Protein AF-A0A0A2BFH8-F1 (afdb_monomer)

pLDDT: mean 97.18, std 2.59, range [83.56, 98.44]

Mean predicted aligned error: 2.26 Å

Secondary structure (DSSP, 8-state):
-HHHHHHHHHHHSTTS-EEEEEEETTTTEEEEEEEEE---

Foldseek 3Di:
DVVVVQVVVCVVPVQDWDKDFDADPVVRDTPDIDTPDHGD

Solvent-accessible surface area (backbone atoms only — not comparable to full-atom values): 2528 Å² total; per-residue (Å²): 107,75,68,59,51,54,53,52,50,40,69,78,37,70,57,46,69,40,67,53,72,41,76,37,78,89,81,72,40,74,76,40,74,50,77,77,40,78,45,115

Structure (mmCIF, N/CA/C/O backbone):
data_AF-A0A0A2BFH8-F1
#
_entry.id   AF-A0A0A2BFH8-F1
#
loop_
_atom_site.group_PDB
_atom_site.id
_atom_site.type_symbol
_atom_site.label_atom_id
_atom_site.label_alt_id
_atom_site.label_comp_id
_atom_site.label_asym_id
_atom_site.label_entity_id
_atom_site.label_seq_id
_atom_site.pdbx_PDB_ins_code
_atom_site.Cartn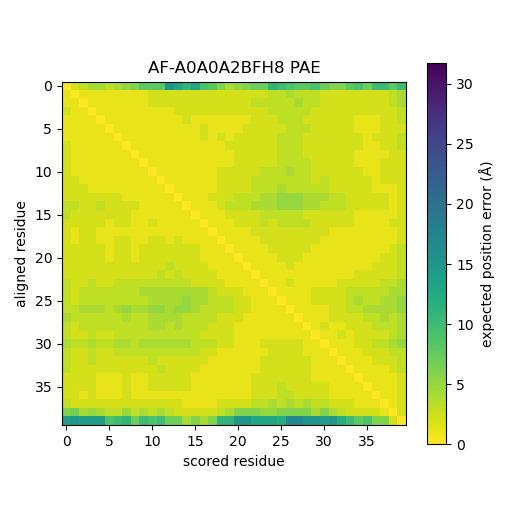_x
_atom_site.Cartn_y
_atom_site.Cartn_z
_atom_site.occupancy
_atom_site.B_iso_or_equiv
_atom_site.auth_seq_id
_atom_site.auth_comp_id
_atom_site.auth_asym_id
_atom_site.auth_atom_id
_atom_site.pdbx_PDB_model_num
ATOM 1 N N . MET A 1 1 ? 0.741 -13.722 5.414 1.00 91.12 1 MET A N 1
ATOM 2 C CA . MET A 1 1 ? 0.572 -13.033 4.108 1.00 91.12 1 MET A CA 1
ATOM 3 C C . MET A 1 1 ? 0.508 -11.533 4.352 1.00 91.12 1 MET A C 1
ATOM 5 O O . MET A 1 1 ? 0.220 -11.159 5.478 1.00 91.12 1 MET A O 1
AT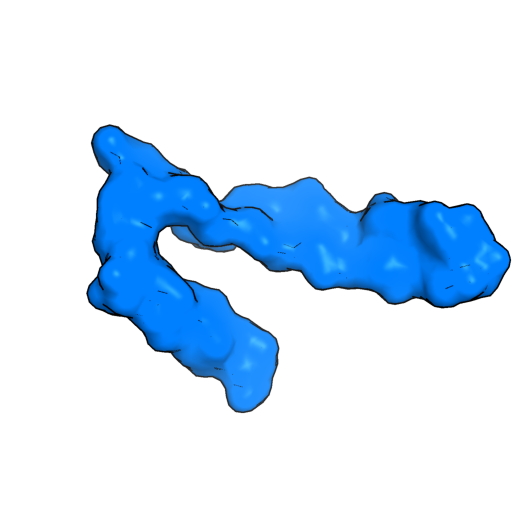OM 9 N N . VAL A 1 2 ? 0.730 -10.693 3.333 1.00 95.75 2 VAL A N 1
ATOM 10 C CA . VAL A 1 2 ? 0.773 -9.218 3.474 1.00 95.75 2 VAL A CA 1
ATOM 11 C C . VAL A 1 2 ? -0.471 -8.649 4.170 1.00 95.75 2 VAL A C 1
ATOM 13 O O . VAL A 1 2 ? -0.346 -7.785 5.027 1.00 95.75 2 VAL A O 1
ATOM 16 N N . VAL A 1 3 ? -1.657 -9.194 3.881 1.00 96.62 3 VAL A N 1
ATOM 17 C CA . VAL A 1 3 ? -2.914 -8.793 4.542 1.00 96.62 3 VAL A CA 1
ATOM 18 C C . VAL A 1 3 ? -2.863 -9.017 6.058 1.00 96.62 3 VAL A C 1
ATOM 20 O O . VAL A 1 3 ? -3.234 -8.131 6.817 1.00 96.62 3 VAL A O 1
ATOM 23 N N . ASN A 1 4 ? -2.319 -10.149 6.514 1.00 98.38 4 ASN A N 1
ATOM 24 C CA . ASN A 1 4 ? -2.214 -10.447 7.946 1.00 98.38 4 ASN A CA 1
ATOM 25 C C . ASN A 1 4 ? -1.284 -9.460 8.665 1.00 98.38 4 ASN A C 1
ATOM 27 O O . ASN A 1 4 ? -1.553 -9.110 9.809 1.00 98.38 4 ASN A O 1
ATOM 31 N N . GLU A 1 5 ? -0.210 -9.011 8.009 1.00 98.44 5 GLU A N 1
ATOM 32 C CA . GLU A 1 5 ? 0.708 -8.010 8.571 1.00 98.44 5 GLU A CA 1
ATOM 33 C C . GLU A 1 5 ? 0.051 -6.632 8.657 1.00 98.44 5 GLU A C 1
ATOM 35 O O . GLU A 1 5 ? 0.209 -5.936 9.657 1.00 98.44 5 GLU A O 1
ATOM 40 N N . LEU A 1 6 ? -0.737 -6.252 7.645 1.00 97.75 6 LEU A N 1
ATOM 41 C CA . LEU A 1 6 ? -1.516 -5.012 7.672 1.00 97.75 6 LEU A CA 1
ATOM 42 C C . LEU A 1 6 ? -2.491 -5.011 8.857 1.00 97.75 6 LEU A C 1
ATOM 44 O O . LEU A 1 6 ? -2.548 -4.031 9.600 1.00 97.75 6 LEU A O 1
ATOM 48 N N . GLU A 1 7 ? -3.196 -6.121 9.086 1.00 97.44 7 GLU A N 1
ATOM 49 C CA . GLU A 1 7 ? -4.078 -6.264 10.246 1.00 97.44 7 GLU A CA 1
ATOM 50 C C . GLU A 1 7 ? -3.313 -6.265 11.577 1.00 97.44 7 GLU A C 1
ATOM 52 O O . GLU A 1 7 ? -3.770 -5.661 12.547 1.00 97.44 7 GLU A O 1
ATOM 57 N N . ALA A 1 8 ? -2.157 -6.933 11.656 1.00 98.31 8 ALA A N 1
ATOM 58 C CA . ALA A 1 8 ? -1.332 -6.928 12.866 1.00 98.31 8 ALA A CA 1
ATOM 59 C C . ALA A 1 8 ? -0.827 -5.515 13.193 1.00 98.31 8 ALA A C 1
ATOM 61 O O . ALA A 1 8 ? -0.902 -5.093 14.347 1.00 98.31 8 ALA A O 1
ATOM 62 N N . CYS A 1 9 ? -0.380 -4.777 12.177 1.00 98.06 9 CYS A N 1
ATOM 63 C CA . CYS A 1 9 ? 0.079 -3.400 12.305 1.00 98.06 9 CYS A CA 1
ATOM 64 C C . CYS A 1 9 ? -1.056 -2.474 12.764 1.00 98.06 9 CYS A C 1
ATOM 66 O O . CYS A 1 9 ? -0.881 -1.734 13.728 1.00 98.06 9 CYS A O 1
ATOM 68 N N . HIS A 1 10 ? -2.245 -2.571 12.160 1.00 97.62 10 HIS A N 1
ATOM 69 C CA . HIS A 1 10 ? -3.395 -1.769 12.587 1.00 97.62 10 HIS A CA 1
ATOM 70 C 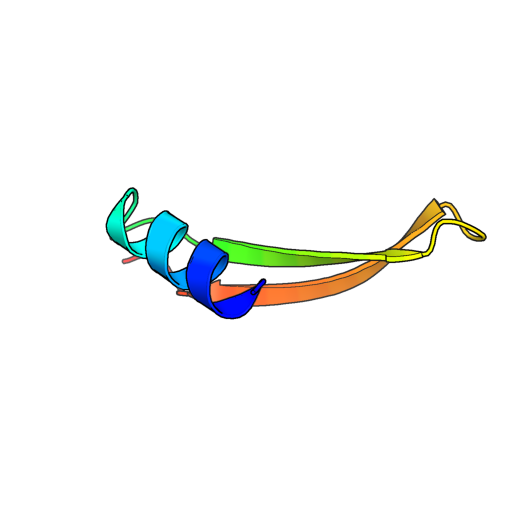C . HIS A 1 10 ? -3.840 -2.104 14.017 1.00 97.62 10 HIS A C 1
ATOM 72 O O . HIS A 1 10 ? -4.134 -1.204 14.792 1.00 97.62 10 HIS A O 1
ATOM 78 N N . ARG A 1 11 ? -3.808 -3.380 14.430 1.00 97.62 11 ARG A N 1
ATOM 79 C CA . ARG A 1 11 ? -4.097 -3.751 15.829 1.00 97.62 11 ARG A CA 1
ATOM 80 C C . ARG A 1 11 ? -3.071 -3.199 16.819 1.00 97.62 11 ARG A C 1
ATOM 82 O O . ARG A 1 11 ? -3.447 -2.839 17.929 1.00 97.62 11 ARG A O 1
ATOM 89 N N . ALA A 1 12 ? -1.793 -3.166 16.445 1.00 98.38 12 ALA A N 1
ATOM 90 C CA . ALA A 1 12 ? -0.739 -2.600 17.285 1.00 98.38 12 ALA A CA 1
ATOM 91 C C . ALA A 1 12 ? -0.822 -1.065 17.371 1.00 98.38 12 ALA A C 1
ATOM 93 O O . ALA A 1 12 ? -0.422 -0.488 18.381 1.00 98.38 12 ALA A O 1
ATOM 94 N N . TYR A 1 13 ? -1.363 -0.422 16.332 1.00 97.69 13 TYR A N 1
ATOM 95 C CA . TYR A 1 13 ? -1.464 1.030 16.198 1.00 97.69 13 TYR A CA 1
ATOM 96 C C . TYR A 1 13 ? -2.868 1.446 15.710 1.00 97.69 13 TYR A C 1
ATOM 98 O O . TYR A 1 13 ? -3.024 1.844 14.552 1.00 97.69 13 TYR A O 1
ATOM 106 N N . PRO A 1 14 ? -3.896 1.347 16.573 1.00 96.44 14 PRO A N 1
ATOM 107 C CA . PRO A 1 14 ? -5.302 1.441 16.165 1.00 96.44 14 PRO A CA 1
ATOM 108 C C . PRO A 1 14 ? -5.714 2.797 15.583 1.00 96.44 14 PRO A C 1
ATOM 110 O 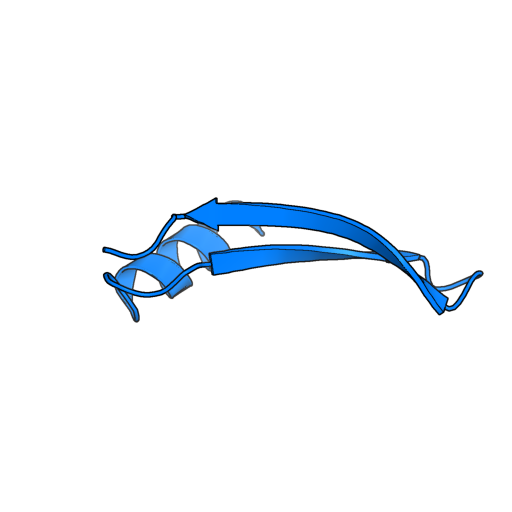O . PRO A 1 14 ? -6.580 2.834 14.715 1.00 96.44 14 PRO A O 1
ATOM 113 N N . ASP A 1 15 ? -5.075 3.891 15.998 1.00 97.62 15 ASP A N 1
ATOM 114 C CA . ASP A 1 15 ? -5.440 5.247 15.559 1.00 97.62 15 ASP A CA 1
ATOM 115 C C . ASP A 1 15 ? -4.510 5.798 14.460 1.00 97.62 15 ASP A C 1
ATOM 117 O O . ASP A 1 15 ? -4.622 6.954 14.056 1.00 97.62 15 ASP A O 1
ATOM 121 N N . HIS A 1 16 ? -3.565 4.994 13.959 1.00 98.12 16 HIS A N 1
ATOM 122 C CA . HIS A 1 16 ? -2.609 5.429 12.940 1.00 98.12 16 HIS A CA 1
ATOM 123 C C . HIS A 1 16 ? -3.090 5.142 11.516 1.00 98.12 16 HIS A C 1
ATOM 125 O O . HIS A 1 16 ? -3.716 4.122 11.233 1.00 98.12 16 HIS A O 1
ATOM 131 N N . HIS A 1 17 ? -2.666 5.997 10.581 1.00 98.00 17 HIS A N 1
ATOM 132 C CA . HIS A 1 17 ? -2.747 5.689 9.157 1.00 98.00 17 HIS A CA 1
ATOM 133 C C . HIS A 1 17 ? -1.793 4.540 8.826 1.00 98.00 17 HIS A 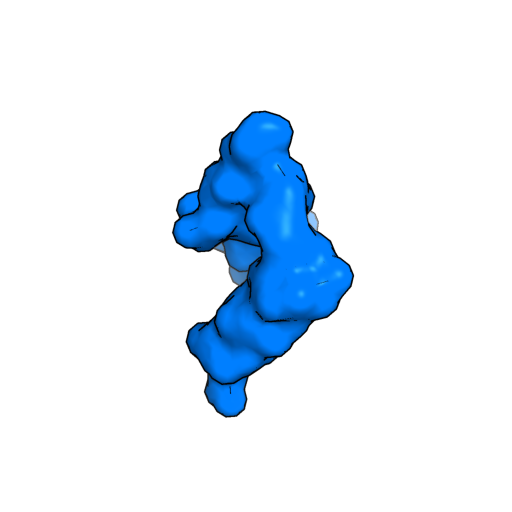C 1
ATOM 135 O O . HIS A 1 17 ? -0.591 4.622 9.091 1.00 98.00 17 HIS A O 1
ATOM 141 N N . VAL A 1 18 ? -2.302 3.511 8.157 1.00 98.00 18 VAL A N 1
ATOM 142 C CA . VAL A 1 18 ? -1.495 2.400 7.648 1.00 98.00 18 VAL A CA 1
ATOM 143 C C . VAL A 1 18 ? -1.546 2.426 6.129 1.00 98.00 18 VAL A C 1
ATOM 145 O O . VAL A 1 18 ? -2.615 2.330 5.525 1.00 98.00 18 VAL A O 1
ATOM 148 N N . ARG A 1 19 ? -0.378 2.550 5.496 1.00 98.25 19 ARG A N 1
ATOM 149 C CA . ARG A 1 19 ? -0.234 2.604 4.038 1.00 98.25 19 ARG A CA 1
ATOM 150 C C . ARG A 1 19 ? 0.549 1.402 3.538 1.00 98.25 19 ARG A C 1
ATOM 152 O O . ARG A 1 19 ? 1.623 1.107 4.056 1.00 98.25 19 ARG A O 1
ATOM 159 N N . MET A 1 20 ? 0.037 0.757 2.494 1.00 97.94 20 MET A 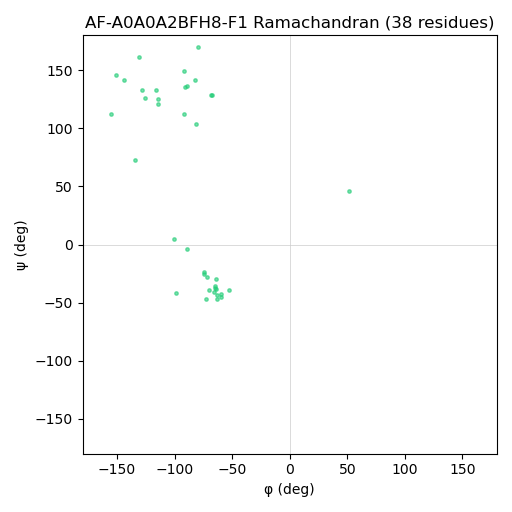N 1
ATOM 160 C CA . MET A 1 20 ? 0.795 -0.244 1.754 1.00 97.94 20 MET A CA 1
ATOM 161 C C . MET A 1 20 ? 1.573 0.443 0.637 1.00 97.94 20 MET A C 1
ATOM 163 O O . MET A 1 20 ? 1.037 1.308 -0.055 1.00 97.94 20 MET A O 1
ATOM 167 N N . VAL A 1 21 ? 2.833 0.049 0.469 1.00 98.06 21 VAL A N 1
ATOM 168 C CA . VAL A 1 21 ? 3.706 0.517 -0.609 1.00 98.06 21 VAL A CA 1
ATOM 169 C C . VAL A 1 21 ? 4.308 -0.695 -1.309 1.00 98.06 21 VAL A C 1
ATOM 171 O O . VAL A 1 21 ? 4.795 -1.613 -0.649 1.00 98.06 21 VAL A O 1
ATOM 174 N N . GLY A 1 22 ? 4.279 -0.694 -2.638 1.00 98.00 22 GLY A N 1
ATOM 175 C CA . GLY A 1 22 ? 4.980 -1.664 -3.472 1.00 98.00 22 GLY A CA 1
ATOM 176 C C . GLY A 1 22 ? 6.069 -0.966 -4.273 1.00 98.00 22 GLY A C 1
ATOM 177 O O . GLY A 1 22 ? 5.796 0.000 -4.987 1.00 98.00 22 GLY A O 1
ATOM 178 N N . TYR A 1 23 ? 7.298 -1.453 -4.144 1.00 98.38 23 TYR A N 1
ATOM 179 C CA . TYR A 1 23 ? 8.450 -0.9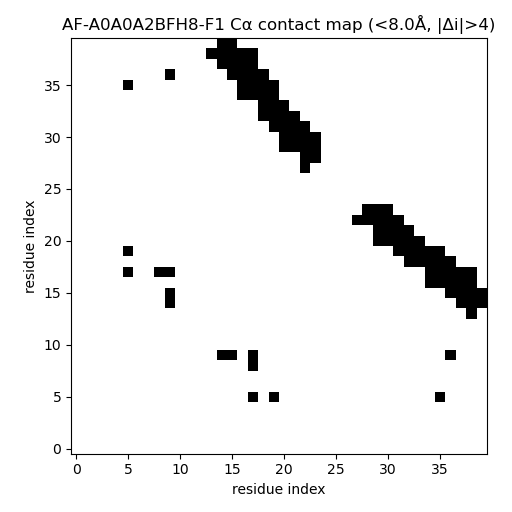18 -4.859 1.00 98.38 23 TYR A CA 1
ATOM 180 C C . TYR A 1 23 ? 8.653 -1.630 -6.197 1.00 98.38 23 TYR A C 1
ATOM 182 O O . TYR A 1 23 ? 8.628 -2.858 -6.261 1.00 98.38 23 TYR A O 1
ATOM 190 N N . ASP A 1 24 ? 8.912 -0.844 -7.238 1.00 98.25 24 ASP A N 1
ATOM 191 C CA . ASP A 1 24 ? 9.559 -1.295 -8.464 1.00 98.25 24 ASP A CA 1
ATOM 192 C C . ASP A 1 24 ? 11.069 -1.078 -8.310 1.00 98.25 24 ASP A C 1
ATOM 194 O O . ASP A 1 24 ? 11.555 0.054 -8.219 1.00 98.25 24 ASP A O 1
ATOM 198 N N . ALA A 1 25 ? 11.812 -2.181 -8.240 1.00 97.88 25 ALA A N 1
ATOM 199 C CA . ALA A 1 25 ? 13.253 -2.152 -8.036 1.00 97.88 25 ALA A CA 1
ATOM 200 C C . ALA A 1 25 ? 14.032 -1.720 -9.290 1.00 97.88 25 ALA A C 1
ATOM 202 O O . ALA A 1 25 ? 15.153 -1.233 -9.151 1.00 97.88 25 ALA A O 1
ATOM 203 N N . TYR A 1 26 ? 13.468 -1.877 -10.494 1.00 97.81 26 TYR A N 1
ATOM 204 C CA . TYR A 1 26 ? 14.149 -1.513 -11.740 1.00 97.81 26 TYR A CA 1
ATOM 205 C C . TYR A 1 26 ? 14.224 0.006 -11.903 1.00 97.81 26 TYR A C 1
ATOM 207 O O . TYR A 1 26 ? 15.289 0.559 -12.173 1.00 97.81 26 TYR A O 1
ATOM 215 N N . THR A 1 27 ? 13.103 0.689 -11.681 1.00 98.12 27 THR A N 1
ATOM 216 C CA . THR A 1 27 ? 13.008 2.154 -11.757 1.00 98.12 27 THR A CA 1
ATOM 217 C C . THR A 1 27 ? 13.314 2.851 -10.429 1.00 98.12 27 THR A C 1
ATOM 219 O O . THR A 1 27 ? 13.325 4.079 -10.381 1.00 98.12 27 THR A O 1
ATOM 222 N N . GLN A 1 28 ? 13.554 2.088 -9.353 1.00 97.81 28 GLN A N 1
ATOM 223 C CA . GLN A 1 28 ? 13.735 2.575 -7.978 1.00 97.81 28 GLN A CA 1
ATOM 224 C C . GLN A 1 28 ? 12.602 3.507 -7.526 1.00 97.81 28 GLN A C 1
ATOM 226 O O . GLN A 1 28 ? 12.826 4.571 -6.946 1.00 97.81 28 GLN A O 1
ATOM 231 N N . SER A 1 29 ? 11.361 3.102 -7.794 1.00 97.88 29 SER A N 1
ATOM 232 C CA . SER A 1 29 ? 10.178 3.916 -7.510 1.00 97.88 29 SER A CA 1
ATOM 233 C C . SER A 1 29 ? 9.101 3.144 -6.760 1.00 97.88 29 SER A C 1
ATOM 235 O O . SER A 1 29 ? 9.065 1.917 -6.761 1.00 97.88 29 SER A O 1
ATOM 237 N N . GLN A 1 30 ? 8.177 3.868 -6.133 1.00 98.12 30 GLN A N 1
ATOM 238 C CA . GLN A 1 30 ? 6.967 3.273 -5.570 1.00 98.12 30 GLN A CA 1
ATOM 239 C C . GLN A 1 30 ? 5.947 3.094 -6.696 1.00 98.12 30 GLN A C 1
ATOM 241 O O . GLN A 1 30 ? 5.352 4.067 -7.150 1.00 98.12 30 GLN A O 1
ATOM 246 N N . GLY A 1 31 ? 5.774 1.856 -7.166 1.00 97.56 31 GLY A N 1
ATOM 247 C CA . GLY A 1 31 ? 4.805 1.524 -8.214 1.00 97.56 31 GLY A CA 1
ATOM 248 C C . GLY A 1 31 ? 3.360 1.527 -7.707 1.00 97.56 31 GLY A C 1
ATOM 249 O O . GLY A 1 31 ? 2.431 1.762 -8.473 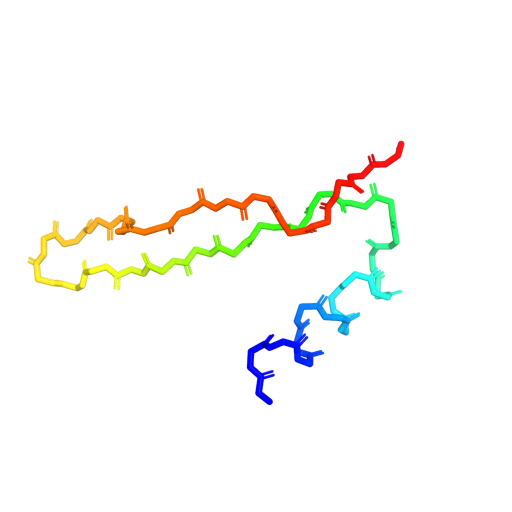1.00 97.56 31 GLY A O 1
ATOM 250 N N . THR A 1 32 ? 3.157 1.308 -6.405 1.00 97.81 32 THR A N 1
ATOM 251 C CA . THR A 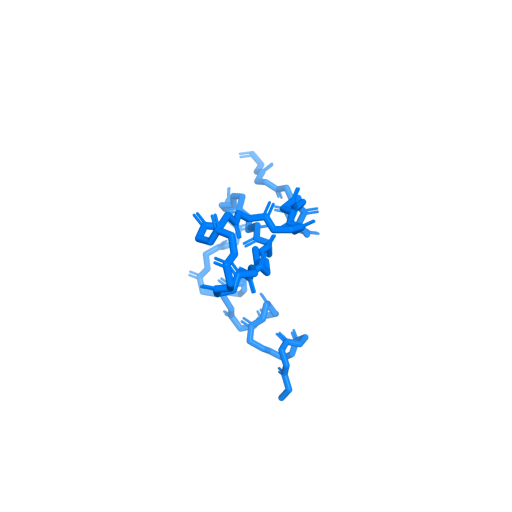1 32 ? 1.858 1.482 -5.746 1.00 97.81 32 THR A CA 1
ATOM 252 C C . THR A 1 32 ? 2.041 2.036 -4.340 1.00 97.81 32 THR A C 1
ATOM 254 O O . THR A 1 32 ? 2.987 1.666 -3.643 1.00 97.81 32 THR A O 1
ATOM 257 N N . ALA A 1 33 ? 1.144 2.926 -3.927 1.00 98.25 33 ALA A N 1
ATOM 258 C CA . ALA A 1 33 ? 1.101 3.479 -2.581 1.00 98.25 33 ALA A CA 1
ATOM 259 C C . ALA A 1 33 ? -0.323 3.951 -2.263 1.00 98.25 33 ALA A C 1
ATOM 261 O O . ALA A 1 33 ? -0.792 4.923 -2.852 1.00 98.25 33 ALA A O 1
ATOM 262 N N . PHE A 1 34 ? -1.014 3.292 -1.331 1.00 98.12 34 PHE A N 1
ATOM 263 C CA . PHE A 1 34 ? -2.371 3.689 -0.932 1.00 98.12 34 PHE A CA 1
ATOM 264 C C . PHE A 1 34 ? -2.681 3.327 0.520 1.00 98.12 34 PHE A C 1
ATOM 266 O O . PHE A 1 34 ? -2.175 2.340 1.066 1.00 98.12 34 PHE A O 1
ATOM 273 N N . VAL A 1 35 ? -3.480 4.178 1.164 1.00 98.06 35 VAL A N 1
ATOM 274 C CA . VAL A 1 35 ? -3.906 3.988 2.553 1.00 98.06 35 VAL A CA 1
ATOM 275 C C . VAL A 1 35 ? -4.843 2.784 2.616 1.00 98.06 35 VAL A C 1
ATOM 277 O O . VAL A 1 35 ? -5.779 2.686 1.829 1.00 98.06 35 VAL A O 1
ATOM 280 N N . VAL A 1 36 ? -4.553 1.860 3.529 1.00 97.88 36 VAL A N 1
ATOM 281 C CA . VAL A 1 36 ? -5.364 0.661 3.782 1.00 97.88 36 VAL A CA 1
ATOM 282 C C . VAL A 1 36 ? -6.266 0.886 4.994 1.00 97.88 36 VAL A C 1
ATOM 284 O O . VAL A 1 36 ? -7.440 0.536 4.950 1.00 97.88 36 VAL A O 1
ATOM 287 N N . PHE A 1 37 ? -5.728 1.506 6.049 1.00 97.94 37 PHE A N 1
ATOM 288 C CA . PHE A 1 37 ? -6.479 1.915 7.235 1.00 97.94 37 PHE A CA 1
ATOM 289 C C . PHE A 1 37 ? -6.247 3.403 7.487 1.00 97.94 37 PHE A C 1
ATOM 291 O O . PHE A 1 37 ? -5.098 3.849 7.552 1.00 97.94 37 PHE A O 1
ATOM 298 N N . GLU A 1 38 ? -7.330 4.167 7.594 1.00 97.12 38 GLU A N 1
ATOM 299 C CA . GLU A 1 38 ? -7.293 5.573 7.996 1.00 97.12 38 GLU A CA 1
ATOM 300 C C . GLU A 1 38 ? -7.220 5.664 9.523 1.00 97.12 38 GLU A C 1
ATOM 302 O O . GLU A 1 38 ? -7.828 4.860 10.230 1.00 97.12 38 GLU A O 1
ATOM 307 N N . GLY A 1 39 ? -6.446 6.625 10.021 1.00 92.88 39 GLY A N 1
ATOM 308 C CA . GLY A 1 39 ? -6.409 6.939 11.446 1.00 92.88 39 GLY A CA 1
ATOM 309 C C . GLY A 1 39 ? -7.599 7.803 11.842 1.00 92.88 39 GLY A C 1
ATOM 310 O O . GLY A 1 39 ? -8.343 8.284 10.983 1.00 92.88 39 GLY A O 1
ATOM 311 N N . ARG A 1 40 ? -7.782 7.979 13.147 1.00 83.56 40 ARG A N 1
ATOM 312 C CA . ARG A 1 40 ? -8.965 8.618 13.727 1.00 83.56 40 ARG A CA 1
ATOM 313 C C . ARG A 1 40 ? -8.650 9.934 14.421 1.00 83.56 40 ARG A C 1
ATOM 315 O O . ARG A 1 40 ? -7.532 10.061 14.964 1.00 83.56 40 ARG A O 1
#

Nearest PDB structures (foldseek):
  8cmy-assembly1_H  TM=9.497E-01  e=1.884E-04  Cyanobium
  6uew-assembly1_F  TM=9.999E-01  e=9.188E-03  Halothiobacillus neapolitanus c2
  3ndd-assembly1_B  TM=5.372E-01  e=2.178E+00  Homo sapiens

Radius of gyration: 11.73 Å; Cα contacts (8 Å, |Δi|>4): 53; chains: 1; bounding box: 23×22×29 Å

Sequence (40 aa):
MVVNELEACHRAYPDHHVRMVGYDAYTQSQGTAFVVFEGR